Protein AF-A0A2V7JRC2-F1 (afdb_monomer)

Solvent-accessible surface area (backbone atoms only — not comparable to full-atom values): 5133 Å² total; per-residue (Å²): 144,82,77,84,82,53,69,69,59,55,54,52,52,51,52,50,49,52,60,65,66,69,73,73,82,73,81,76,73,80,75,79,74,69,79,61,99,59,65,78,39,79,42,69,69,39,74,47,77,43,64,56,98,90,39,81,75,45,77,49,73,36,70,63,45,76,41,75,75,81,78,77,81,84,128

Mean predicted aligned error: 17.09 Å

Radius of gyration: 28.75 Å; Cα contacts (8 Å, |Δi|>4): 58; chains: 1; bounding box: 28×56×69 Å

Sequence (75 aa):
MNNGTTSREIVGLCLYAVVVSSCETGIKPTAVVTAADSADQVLFNMSHYVTAEGIQRAHVLADTAYFYSPTQTAE

Foldseek 3Di:
DDDDDDPVVVVVVVVVVVVVVVPDDDPPPQPPPDQPPAAPDKDAFDWDFDDDPNHTPDIDTDRMDGHTDPPDGDD

pLDDT: mean 75.66, std 16.28, range [44.91, 96.81]

Structure (mmCIF, N/CA/C/O backbone):
data_AF-A0A2V7JRC2-F1
#
_entry.id   AF-A0A2V7JRC2-F1
#
loop_
_atom_site.group_PDB
_atom_site.id
_atom_site.type_symbol
_atom_site.label_atom_id
_atom_site.label_alt_id
_atom_site.label_comp_id
_atom_site.label_asym_id
_atom_site.label_entity_id
_atom_site.label_seq_id
_atom_site.pdbx_PDB_ins_code
_atom_site.Cartn_x
_atom_site.Cartn_y
_atom_site.Cartn_z
_atom_site.occupancy
_atom_site.B_iso_or_equiv
_atom_site.auth_seq_id
_atom_site.auth_comp_id
_atom_site.auth_asym_id
_atom_site.auth_atom_id
_atom_site.pdbx_PDB_model_num
ATOM 1 N N . MET A 1 1 ? -5.834 44.979 -56.913 1.00 44.91 1 MET A N 1
ATOM 2 C CA . MET A 1 1 ? -4.532 45.101 -56.225 1.00 44.91 1 MET A CA 1
ATOM 3 C C . MET A 1 1 ? -4.446 44.030 -55.157 1.00 44.91 1 MET A C 1
ATOM 5 O O . MET A 1 1 ? -5.029 44.191 -54.096 1.00 44.91 1 MET A O 1
ATOM 9 N N . ASN A 1 2 ? -3.755 42.935 -55.436 1.00 51.09 2 ASN A N 1
ATOM 10 C CA . ASN A 1 2 ? -3.272 42.009 -54.420 1.00 51.09 2 ASN A CA 1
ATOM 11 C C . ASN A 1 2 ? -1.965 41.426 -54.949 1.00 51.09 2 ASN A C 1
ATOM 13 O O . ASN A 1 2 ? -1.916 40.692 -55.931 1.00 51.09 2 ASN A O 1
ATOM 17 N N . ASN A 1 3 ? -0.915 41.955 -54.337 1.00 58.72 3 ASN A N 1
ATOM 18 C CA . ASN A 1 3 ? 0.476 41.925 -54.734 1.00 58.72 3 ASN A CA 1
ATOM 19 C C . ASN A 1 3 ? 1.037 40.500 -54.756 1.00 58.72 3 ASN A C 1
ATOM 21 O O . ASN A 1 3 ? 0.663 39.664 -53.936 1.00 58.72 3 ASN A O 1
ATOM 25 N N . GLY A 1 4 ? 1.959 40.262 -55.693 1.00 62.25 4 GLY A N 1
ATOM 26 C CA . GLY A 1 4 ? 2.634 38.985 -55.882 1.00 62.25 4 GLY A CA 1
ATOM 27 C C . GLY A 1 4 ? 3.269 38.475 -54.594 1.00 62.25 4 GLY A C 1
ATOM 28 O O . GLY A 1 4 ? 4.145 39.117 -54.015 1.00 62.25 4 GLY A O 1
ATOM 29 N N . THR A 1 5 ? 2.813 37.306 -54.160 1.00 61.12 5 THR A N 1
ATOM 30 C CA . THR A 1 5 ? 3.388 36.554 -53.050 1.00 61.12 5 THR A CA 1
ATOM 31 C C . THR A 1 5 ? 4.774 36.088 -53.486 1.00 61.12 5 THR A C 1
ATOM 33 O O . THR A 1 5 ? 4.925 35.242 -54.367 1.00 61.12 5 THR A O 1
ATOM 36 N N . THR A 1 6 ? 5.807 36.727 -52.948 1.00 65.81 6 THR A N 1
ATOM 37 C CA . THR A 1 6 ? 7.209 36.463 -53.266 1.00 65.81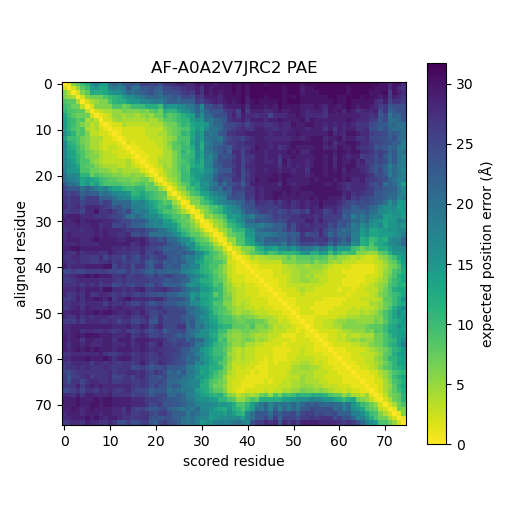 6 THR A CA 1
ATOM 38 C C . THR A 1 6 ? 7.576 35.028 -52.878 1.00 65.81 6 THR A C 1
ATOM 40 O O . THR A 1 6 ? 7.248 34.562 -51.792 1.00 65.81 6 THR A O 1
ATOM 43 N N . SER A 1 7 ? 8.304 34.328 -53.757 1.00 61.31 7 SER A N 1
ATOM 44 C CA . SER A 1 7 ? 8.726 32.920 -53.591 1.00 61.31 7 SER A CA 1
ATOM 45 C C . SER A 1 7 ? 9.373 32.612 -52.222 1.00 61.31 7 SER A C 1
ATOM 47 O O . SER A 1 7 ? 9.230 31.517 -51.687 1.00 61.31 7 SER A O 1
ATOM 49 N N . ARG A 1 8 ? 10.002 33.614 -51.591 1.00 65.50 8 ARG A N 1
ATOM 50 C CA . ARG A 1 8 ? 10.583 33.534 -50.239 1.00 65.50 8 ARG A CA 1
ATOM 51 C C . ARG A 1 8 ? 9.553 33.241 -49.137 1.00 65.50 8 ARG A C 1
ATOM 53 O O . ARG A 1 8 ? 9.855 32.457 -48.244 1.00 65.50 8 ARG A O 1
ATOM 60 N N . GLU A 1 9 ? 8.357 33.820 -49.219 1.00 66.88 9 GLU A N 1
ATOM 61 C CA . GLU A 1 9 ? 7.280 33.607 -48.237 1.00 66.88 9 GLU A CA 1
ATOM 62 C C . GLU A 1 9 ? 6.688 32.197 -48.367 1.00 66.88 9 GLU A C 1
ATOM 64 O O . GLU A 1 9 ? 6.393 31.540 -47.372 1.00 66.88 9 GLU A O 1
ATOM 69 N N . ILE A 1 10 ? 6.591 31.695 -49.603 1.00 74.75 10 ILE A N 1
ATOM 70 C CA . ILE A 1 10 ? 6.101 30.341 -49.898 1.00 74.75 10 ILE A CA 1
ATOM 71 C C . ILE A 1 10 ? 7.078 29.293 -49.354 1.00 74.75 10 ILE A C 1
ATOM 73 O O . ILE A 1 10 ? 6.658 28.337 -48.707 1.00 74.75 10 ILE A O 1
ATOM 77 N N . VAL A 1 11 ? 8.385 29.492 -49.553 1.00 80.00 11 VAL A N 1
ATOM 78 C CA . VAL A 1 11 ? 9.417 28.588 -49.019 1.00 80.00 11 VAL A CA 1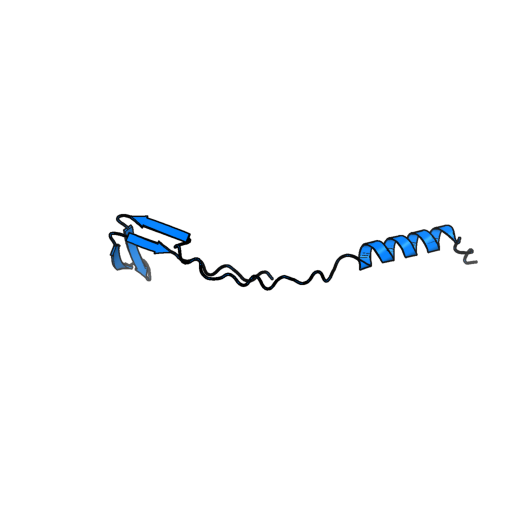
ATOM 79 C C . VAL A 1 11 ? 9.412 28.581 -47.488 1.00 80.00 11 V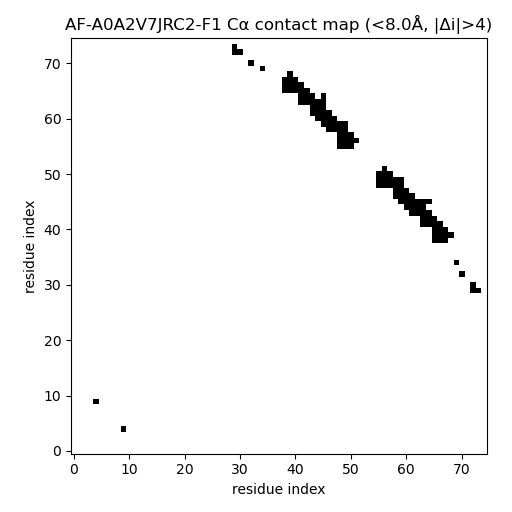AL A C 1
ATOM 81 O O . VAL A 1 11 ? 9.506 27.511 -46.887 1.00 80.00 11 VAL A O 1
ATOM 84 N N . GLY A 1 12 ? 9.244 29.747 -46.852 1.00 80.06 12 GLY A N 1
ATOM 85 C CA . GLY A 1 12 ? 9.119 29.852 -45.396 1.00 80.06 12 GLY A CA 1
ATOM 86 C C . GLY A 1 12 ? 7.893 29.114 -44.851 1.00 80.06 12 GLY A C 1
ATOM 87 O O . GLY A 1 12 ? 8.010 28.346 -43.897 1.00 80.06 12 GLY A O 1
ATOM 88 N N . LEU A 1 13 ? 6.737 29.276 -45.502 1.00 80.44 13 LEU A N 1
ATOM 89 C CA . LEU A 1 13 ? 5.500 28.586 -45.136 1.00 80.44 13 LEU A CA 1
ATOM 90 C C . LEU A 1 13 ? 5.617 27.063 -45.306 1.00 80.44 13 LEU A C 1
ATOM 92 O O . LEU A 1 13 ? 5.179 26.312 -44.437 1.00 80.44 13 LEU A O 1
ATOM 96 N N . CYS A 1 14 ? 6.246 26.600 -46.390 1.00 78.06 14 CYS A N 1
ATOM 97 C CA . CYS A 1 14 ? 6.481 25.176 -46.623 1.00 78.06 14 CYS A CA 1
ATOM 98 C C . CYS A 1 14 ? 7.430 24.567 -45.583 1.00 78.06 14 CYS A C 1
ATOM 100 O O . CYS A 1 14 ? 7.152 23.485 -45.074 1.00 78.06 14 CYS A O 1
ATOM 102 N N . LEU A 1 15 ? 8.518 25.256 -45.225 1.00 77.94 15 LEU A N 1
ATOM 103 C CA . LEU A 1 15 ? 9.440 24.793 -44.182 1.00 77.94 15 LEU A CA 1
ATOM 104 C C . LEU A 1 15 ? 8.753 24.708 -42.816 1.00 77.94 15 LEU A C 1
ATOM 106 O O . LEU A 1 15 ? 8.922 23.721 -42.103 1.00 77.94 15 LEU A O 1
ATOM 110 N N . TYR A 1 16 ? 7.933 25.704 -42.480 1.00 75.00 16 TYR A N 1
ATOM 111 C CA . TYR A 1 16 ? 7.148 25.695 -41.249 1.00 75.00 16 TYR A CA 1
ATOM 112 C C . TYR A 1 16 ? 6.141 24.534 -41.222 1.00 75.00 16 TYR A C 1
ATOM 114 O O . TYR A 1 16 ? 6.035 23.832 -40.218 1.00 75.00 16 TYR A O 1
ATOM 122 N N . ALA A 1 17 ? 5.471 24.263 -42.346 1.00 74.31 17 ALA A N 1
ATOM 123 C CA . ALA A 1 17 ? 4.553 23.133 -42.472 1.00 74.31 17 ALA A CA 1
ATOM 124 C C . ALA A 1 17 ? 5.255 21.774 -42.285 1.00 74.31 17 ALA A C 1
ATOM 126 O O . ALA A 1 17 ? 4.715 20.900 -41.607 1.00 74.31 17 ALA A O 1
ATOM 127 N N . VAL A 1 18 ? 6.474 21.606 -42.813 1.00 74.38 18 VAL A N 1
ATOM 128 C CA . VAL A 1 18 ? 7.259 20.369 -42.644 1.00 74.38 18 VAL A CA 1
ATOM 129 C C . VAL A 1 18 ? 7.624 20.146 -41.172 1.00 74.38 18 VAL A C 1
ATOM 131 O O . VAL A 1 18 ? 7.410 19.049 -40.653 1.00 74.38 18 VAL A O 1
ATOM 134 N N . VAL A 1 19 ? 8.092 21.183 -40.469 1.00 73.00 19 VAL A N 1
ATOM 135 C CA . VAL A 1 19 ? 8.472 21.083 -39.046 1.00 73.00 19 VAL A CA 1
ATOM 136 C C . VAL A 1 19 ? 7.269 20.738 -38.161 1.00 73.00 19 VAL A C 1
ATOM 138 O O . VAL A 1 19 ? 7.384 19.872 -37.297 1.00 73.00 19 VAL A O 1
ATOM 141 N N . VAL A 1 20 ? 6.099 21.338 -38.406 1.00 70.12 20 VAL A N 1
ATOM 142 C CA . VAL A 1 20 ? 4.876 21.045 -37.633 1.00 70.12 20 VAL A CA 1
ATOM 143 C C . VAL A 1 20 ? 4.325 19.646 -37.945 1.00 70.12 20 VAL A C 1
ATOM 145 O O . VAL A 1 20 ? 3.837 18.968 -37.046 1.00 70.12 20 VAL A O 1
ATOM 148 N N . SER A 1 21 ? 4.464 19.162 -39.185 1.00 65.00 21 SER A N 1
ATOM 149 C CA . SER A 1 21 ? 4.021 17.810 -39.575 1.00 65.00 21 SER A CA 1
ATOM 150 C C . SER A 1 21 ? 4.897 16.670 -39.038 1.00 65.00 21 SER A C 1
ATOM 152 O O . SER A 1 21 ? 4.495 15.512 -39.085 1.00 65.00 21 SER A O 1
ATOM 154 N N . SER A 1 22 ? 6.084 16.986 -38.511 1.00 61.31 22 SER A N 1
ATOM 155 C CA . SER A 1 22 ? 7.037 15.992 -37.997 1.00 61.31 22 SER A CA 1
ATOM 156 C C . SER A 1 22 ? 6.736 15.552 -36.559 1.00 61.31 22 SER A C 1
ATOM 158 O O . SER A 1 22 ? 7.464 14.730 -36.006 1.00 61.31 22 SER A O 1
ATOM 160 N N . CYS A 1 23 ? 5.716 16.135 -35.925 1.00 66.56 23 CYS A N 1
ATOM 161 C CA . CYS A 1 23 ? 5.507 16.043 -34.485 1.00 66.56 23 CYS A CA 1
ATOM 162 C C . CYS A 1 23 ? 4.310 15.181 -34.080 1.00 66.56 23 CYS A C 1
ATOM 164 O O . CYS A 1 23 ? 3.732 15.475 -33.049 1.00 66.56 23 CYS A O 1
ATOM 166 N N . GLU A 1 24 ? 3.937 14.129 -34.813 1.00 63.47 24 GLU A N 1
ATOM 167 C CA . GLU A 1 24 ? 3.185 13.020 -34.205 1.00 63.47 24 GLU A CA 1
ATOM 168 C C . GLU A 1 24 ? 3.363 11.705 -34.964 1.00 63.47 24 GLU A C 1
ATOM 170 O O . GLU A 1 24 ? 3.603 11.683 -36.167 1.00 63.47 24 GLU A O 1
ATOM 175 N N . THR A 1 25 ? 3.178 10.609 -34.219 1.00 61.69 25 THR A N 1
ATOM 176 C CA . THR A 1 25 ? 3.275 9.186 -34.599 1.00 61.69 25 THR A CA 1
ATOM 177 C C . THR A 1 25 ? 4.660 8.539 -34.519 1.00 61.69 25 THR A C 1
ATOM 179 O O . THR A 1 25 ? 5.065 7.739 -35.357 1.00 61.69 25 THR A O 1
ATOM 182 N N . GLY A 1 26 ? 5.356 8.769 -33.404 1.00 61.69 26 GLY A N 1
ATOM 183 C CA . GLY A 1 26 ? 6.169 7.686 -32.850 1.00 61.69 26 GLY A CA 1
ATOM 184 C C . GLY A 1 26 ? 5.242 6.557 -32.392 1.00 61.69 26 GLY A C 1
ATOM 185 O O . GLY A 1 26 ? 4.168 6.831 -31.853 1.00 61.69 26 GLY A O 1
ATOM 186 N N . ILE A 1 27 ? 5.627 5.294 -32.606 1.00 54.69 27 ILE A N 1
ATOM 187 C CA . ILE A 1 27 ? 4.963 4.158 -31.953 1.00 54.69 27 ILE A CA 1
ATOM 188 C C . ILE A 1 27 ? 4.951 4.479 -30.461 1.00 54.69 27 ILE A C 1
ATOM 190 O O . ILE A 1 27 ? 6.024 4.531 -29.864 1.00 54.69 27 ILE A O 1
ATOM 194 N N . LYS A 1 28 ? 3.772 4.713 -29.866 1.00 58.56 28 LYS A N 1
ATOM 195 C CA . LYS A 1 28 ? 3.632 4.661 -28.409 1.00 58.56 28 LYS A CA 1
ATOM 196 C C . LYS A 1 28 ? 3.978 3.226 -28.052 1.00 58.56 28 LYS A C 1
ATOM 198 O O . LYS A 1 28 ? 3.194 2.339 -28.405 1.00 58.56 28 LYS A O 1
ATOM 203 N N . PRO A 1 29 ? 5.161 2.945 -27.474 1.00 54.31 29 PRO A N 1
ATOM 204 C CA . PRO A 1 29 ? 5.481 1.585 -27.113 1.00 54.31 29 PRO A CA 1
ATOM 205 C C . PRO A 1 29 ? 4.387 1.203 -26.133 1.00 54.31 29 PRO A C 1
ATOM 207 O O . PRO A 1 29 ? 4.223 1.857 -25.103 1.00 54.31 29 PRO A O 1
ATOM 210 N N . THR A 1 30 ? 3.586 0.199 -26.482 1.00 57.75 30 THR A N 1
ATOM 211 C CA . THR A 1 30 ? 2.803 -0.477 -25.460 1.00 57.75 30 THR A CA 1
ATOM 212 C C . THR A 1 30 ? 3.853 -1.053 -24.534 1.00 57.75 30 THR A C 1
ATOM 214 O O . THR A 1 30 ? 4.499 -2.047 -24.864 1.00 57.75 30 THR A O 1
A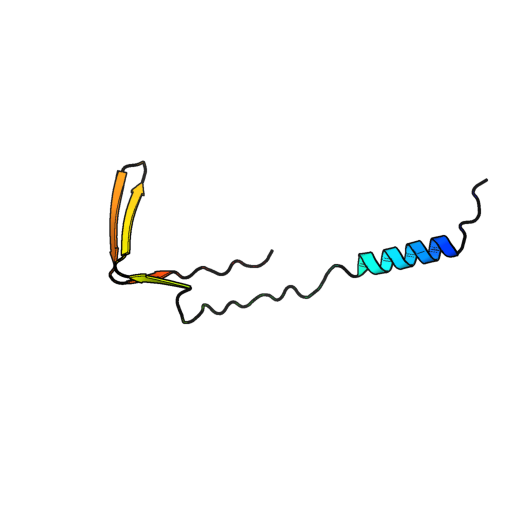TOM 217 N N . ALA A 1 31 ? 4.134 -0.335 -23.449 1.00 59.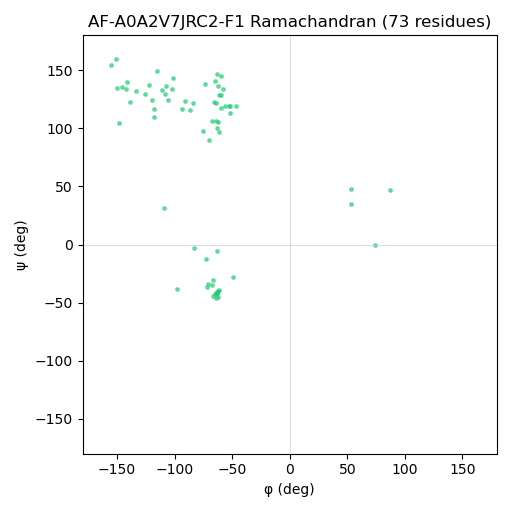50 31 ALA A N 1
ATOM 218 C CA . ALA A 1 31 ? 5.049 -0.787 -22.433 1.00 59.50 31 ALA A CA 1
ATOM 219 C C . ALA A 1 31 ? 4.401 -2.040 -21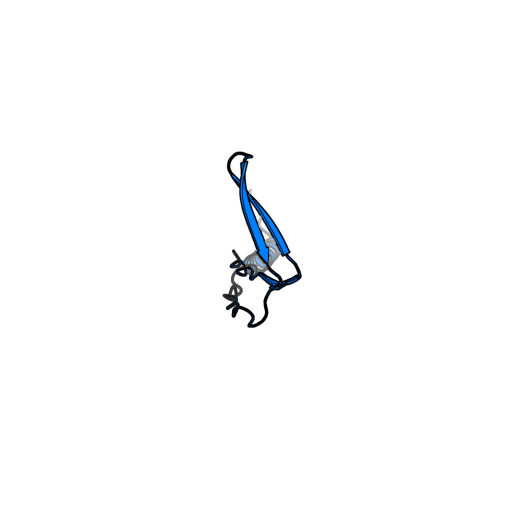.856 1.00 59.50 31 ALA A C 1
ATOM 221 O O . ALA A 1 31 ? 3.434 -1.967 -21.098 1.00 59.50 31 ALA A O 1
ATOM 222 N N . VAL A 1 32 ? 4.882 -3.200 -22.297 1.00 55.38 32 VAL A N 1
ATOM 223 C CA . VAL A 1 32 ? 4.574 -4.459 -21.639 1.00 55.38 32 VAL A CA 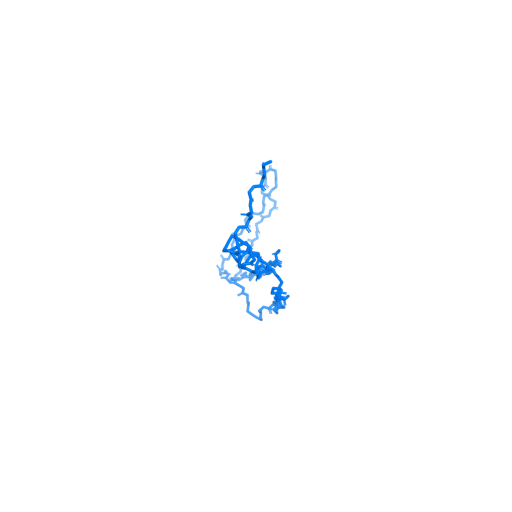1
ATOM 224 C C . VAL A 1 32 ? 5.332 -4.391 -20.332 1.00 55.38 32 VAL A C 1
ATOM 226 O O . VAL A 1 32 ? 6.510 -4.735 -20.260 1.00 55.38 32 VAL A O 1
ATOM 229 N N . VAL A 1 33 ? 4.675 -3.861 -19.309 1.00 57.97 33 VAL A N 1
ATOM 230 C CA . VAL A 1 33 ? 5.201 -3.977 -17.965 1.00 57.97 33 VAL A CA 1
ATOM 231 C C . VAL A 1 33 ? 4.924 -5.403 -17.539 1.00 57.97 33 VAL A C 1
ATOM 233 O O . VAL A 1 33 ? 3.820 -5.769 -17.140 1.00 57.97 33 VAL A O 1
ATOM 236 N N . THR A 1 34 ? 5.946 -6.235 -17.682 1.00 56.84 34 THR A N 1
ATOM 237 C CA . THR A 1 34 ? 6.032 -7.467 -16.916 1.00 56.84 34 THR A CA 1
ATOM 238 C C . THR A 1 34 ? 5.960 -7.059 -15.453 1.00 56.84 34 THR A C 1
ATOM 240 O O . THR A 1 34 ? 6.808 -6.276 -15.017 1.00 56.84 34 THR A O 1
ATOM 243 N N . ALA A 1 35 ? 4.942 -7.525 -14.722 1.00 57.59 35 ALA A N 1
ATOM 244 C CA . ALA A 1 35 ? 4.923 -7.384 -13.271 1.00 57.59 35 ALA A CA 1
ATOM 245 C C . ALA A 1 35 ? 6.303 -7.817 -12.772 1.00 57.59 35 ALA A C 1
ATOM 247 O O . ALA A 1 35 ? 6.748 -8.917 -13.101 1.00 57.59 35 ALA A O 1
ATOM 248 N N . ALA A 1 36 ? 7.030 -6.914 -12.117 1.00 59.31 36 ALA A N 1
ATOM 249 C CA . ALA A 1 36 ? 8.342 -7.263 -11.617 1.00 59.31 36 ALA A CA 1
ATOM 250 C C . ALA A 1 36 ? 8.166 -8.455 -10.664 1.00 59.31 36 ALA A C 1
ATOM 252 O O . ALA A 1 36 ? 7.289 -8.436 -9.799 1.00 59.31 36 ALA A O 1
ATOM 253 N N . ASP A 1 37 ? 9.009 -9.483 -10.796 1.00 63.56 37 ASP A N 1
ATOM 254 C CA . ASP A 1 37 ? 9.031 -10.607 -9.845 1.00 63.56 37 ASP A CA 1
ATOM 255 C C . ASP A 1 37 ? 9.428 -10.141 -8.421 1.00 63.56 37 ASP A C 1
ATOM 257 O O . ASP A 1 37 ? 9.390 -10.906 -7.457 1.00 63.56 37 ASP A O 1
ATOM 261 N N . SER A 1 38 ? 9.789 -8.861 -8.278 1.00 72.38 38 SER A N 1
ATOM 262 C CA . SER A 1 38 ? 10.000 -8.129 -7.034 1.00 72.38 38 SER A CA 1
ATOM 263 C C . SER A 1 38 ? 8.872 -7.127 -6.773 1.00 72.38 38 SER A C 1
ATOM 265 O O . SER A 1 38 ? 8.498 -6.372 -7.666 1.00 72.38 38 SER A O 1
ATOM 267 N N . ALA A 1 39 ? 8.389 -7.059 -5.531 1.00 83.19 39 ALA A N 1
ATOM 268 C CA . ALA A 1 39 ? 7.451 -6.020 -5.103 1.00 83.19 39 ALA A CA 1
ATOM 269 C C . ALA A 1 39 ? 8.039 -4.610 -5.269 1.00 83.19 39 ALA A C 1
ATOM 271 O O . ALA A 1 39 ? 9.227 -4.405 -5.013 1.00 83.19 39 ALA A O 1
ATOM 272 N N . ASP A 1 40 ? 7.195 -3.636 -5.622 1.00 85.38 40 ASP A N 1
ATOM 273 C CA . ASP A 1 40 ? 7.596 -2.226 -5.725 1.00 85.38 40 ASP A CA 1
ATOM 274 C C . ASP A 1 40 ? 7.937 -1.646 -4.350 1.00 85.38 40 ASP A C 1
ATOM 276 O O . ASP A 1 40 ? 8.846 -0.827 -4.205 1.00 85.38 40 ASP A O 1
ATOM 280 N N . GLN A 1 41 ? 7.213 -2.090 -3.320 1.00 89.38 41 GLN A N 1
ATOM 281 C CA . GLN A 1 41 ? 7.485 -1.725 -1.939 1.00 89.38 41 GLN A CA 1
ATOM 282 C C . GLN A 1 41 ? 7.268 -2.908 -0.998 1.00 89.38 41 GLN A C 1
ATOM 284 O O . GLN A 1 41 ? 6.302 -3.664 -1.111 1.00 89.38 41 GLN A O 1
ATOM 289 N N . VAL A 1 42 ? 8.166 -3.020 -0.019 1.00 91.44 42 VAL A N 1
ATOM 290 C CA . VAL A 1 42 ? 8.088 -3.986 1.077 1.00 91.44 42 VAL A CA 1
ATOM 291 C C . VAL A 1 42 ? 8.036 -3.215 2.392 1.00 91.44 42 VAL A C 1
ATOM 293 O O . VAL A 1 42 ? 8.910 -2.393 2.664 1.00 91.44 42 VAL A O 1
ATOM 296 N N . LEU A 1 43 ? 7.012 -3.462 3.206 1.00 92.69 43 LEU A N 1
ATOM 297 C CA . LEU A 1 43 ? 6.894 -2.916 4.559 1.00 92.69 43 LEU A CA 1
ATOM 298 C C . LEU A 1 43 ? 7.043 -4.035 5.577 1.00 92.69 43 LEU A C 1
ATOM 300 O O . LEU A 1 43 ? 6.382 -5.060 5.452 1.00 92.69 43 LEU A O 1
ATOM 304 N N . PHE A 1 44 ? 7.858 -3.814 6.604 1.00 95.62 44 PHE A N 1
ATOM 305 C CA . PHE A 1 44 ? 8.020 -4.739 7.723 1.00 95.62 44 PHE A CA 1
ATOM 306 C C . PHE A 1 44 ? 7.230 -4.253 8.933 1.00 95.62 44 PHE A C 1
ATOM 308 O O . PHE A 1 44 ? 7.172 -3.050 9.191 1.00 95.62 44 PHE A O 1
ATOM 315 N N . ASN A 1 45 ? 6.651 -5.191 9.682 1.00 95.75 45 ASN A N 1
ATOM 316 C CA . ASN A 1 45 ? 5.874 -4.924 10.893 1.00 95.75 45 ASN A CA 1
ATOM 317 C C . ASN A 1 45 ? 4.749 -3.887 10.656 1.00 95.75 45 ASN A C 1
ATOM 319 O O . ASN A 1 45 ? 4.604 -2.901 11.384 1.00 95.75 45 ASN A O 1
ATOM 323 N N . MET A 1 46 ? 3.988 -4.096 9.578 1.00 95.56 46 MET A N 1
ATOM 324 C CA . MET A 1 46 ? 2.923 -3.223 9.097 1.00 95.56 46 MET A CA 1
ATOM 325 C C . MET A 1 46 ? 1.679 -3.314 9.984 1.00 95.56 46 MET A C 1
ATOM 327 O O . MET A 1 46 ? 1.239 -4.392 10.380 1.00 95.56 46 MET A O 1
ATOM 331 N N . SER A 1 47 ? 1.087 -2.152 10.254 1.00 95.62 47 SER A N 1
ATOM 332 C CA . SER A 1 47 ? -0.168 -2.008 10.980 1.00 95.62 47 SER A CA 1
ATOM 333 C C . SER A 1 47 ? -1.025 -0.943 10.305 1.00 95.62 47 SER A C 1
ATOM 335 O O . SER A 1 47 ? -0.606 0.211 10.203 1.00 95.62 47 SER A O 1
ATOM 337 N N . HIS A 1 48 ? -2.236 -1.303 9.889 1.00 94.69 48 HIS A N 1
ATOM 338 C CA . HIS A 1 48 ? -3.172 -0.397 9.234 1.00 94.69 48 HIS A CA 1
ATOM 339 C C . HIS A 1 48 ? -4.580 -0.504 9.824 1.00 94.69 48 HIS A C 1
ATOM 341 O O . HIS A 1 48 ? -5.134 -1.591 9.988 1.00 94.69 48 HIS A O 1
ATOM 347 N N . TYR A 1 49 ? -5.184 0.643 10.120 1.00 96.38 49 TYR A N 1
ATOM 348 C CA . TYR A 1 49 ? -6.558 0.725 10.596 1.00 96.38 49 TYR A CA 1
ATOM 349 C C . TYR A 1 49 ? -7.506 0.951 9.425 1.00 96.38 49 TYR A C 1
ATOM 351 O O . TYR A 1 49 ? -7.463 1.996 8.782 1.00 96.38 49 TYR A O 1
ATOM 359 N N . VAL A 1 50 ? -8.393 -0.011 9.184 1.00 95.62 50 VAL A N 1
ATOM 360 C CA . VAL A 1 50 ? -9.447 0.115 8.177 1.00 95.62 50 VAL A CA 1
ATOM 361 C C . VAL A 1 50 ? -10.637 0.790 8.836 1.00 95.62 50 VAL A C 1
ATOM 363 O O . VAL A 1 50 ? -11.232 0.236 9.763 1.00 95.62 50 VAL A O 1
ATOM 366 N N . THR A 1 51 ? -10.988 1.981 8.365 1.00 96.81 51 THR A N 1
ATOM 367 C CA . THR A 1 51 ? -12.129 2.759 8.854 1.00 96.81 51 THR A CA 1
ATOM 368 C C . THR A 1 51 ? -13.185 2.911 7.760 1.00 96.81 51 THR A C 1
ATOM 370 O O . THR 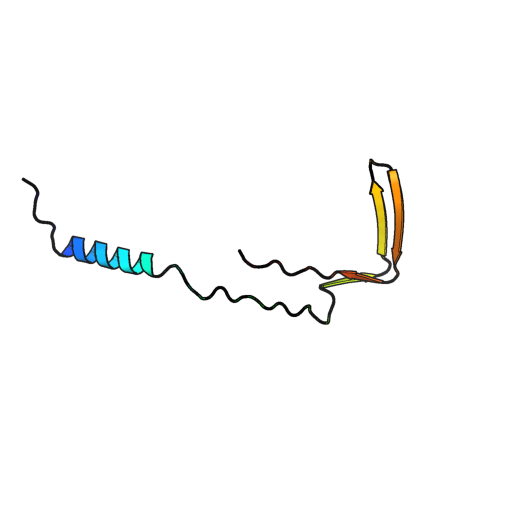A 1 51 ? -12.875 2.922 6.571 1.00 96.81 51 THR A O 1
ATOM 373 N N . ALA A 1 52 ? -14.451 2.997 8.162 1.00 96.25 52 ALA A N 1
ATOM 374 C CA . ALA A 1 52 ? -15.569 3.354 7.292 1.00 96.25 52 ALA A CA 1
ATOM 375 C C . ALA A 1 52 ? -16.538 4.226 8.091 1.00 96.25 52 ALA A C 1
ATOM 377 O O . ALA A 1 52 ? -16.830 3.904 9.244 1.00 96.25 52 ALA A O 1
ATOM 378 N N . GLU A 1 53 ? -17.004 5.332 7.505 1.00 95.19 53 GLU A N 1
ATOM 379 C CA . GLU A 1 53 ? -17.889 6.296 8.185 1.00 95.19 53 GLU A CA 1
ATOM 380 C C . GLU A 1 53 ? -17.329 6.790 9.537 1.00 95.19 53 GLU A C 1
ATOM 382 O O . GLU A 1 53 ? -18.054 6.973 10.511 1.00 95.19 53 GLU A O 1
ATOM 387 N N . GLY A 1 54 ? -16.003 6.941 9.638 1.00 92.88 54 GLY A N 1
ATOM 388 C CA . GLY A 1 54 ? -15.327 7.359 10.874 1.00 92.88 54 GLY A CA 1
ATOM 389 C C . GLY A 1 54 ? -15.240 6.288 11.971 1.00 92.88 54 GLY A C 1
ATOM 390 O O . GLY A 1 54 ? -14.640 6.543 13.013 1.00 92.88 54 GLY A O 1
ATOM 391 N N . ILE A 1 55 ? -15.774 5.084 11.745 1.00 94.69 55 ILE A N 1
ATOM 392 C CA . ILE A 1 55 ? -15.697 3.958 12.683 1.00 94.69 55 ILE A CA 1
ATOM 393 C C . ILE A 1 55 ? -14.623 2.978 12.214 1.00 94.69 55 ILE A C 1
ATOM 395 O O . ILE A 1 55 ? -14.575 2.587 11.045 1.00 94.69 55 ILE A O 1
ATOM 399 N N . GLN A 1 56 ? -13.769 2.537 13.136 1.00 95.50 56 GLN A N 1
ATOM 400 C CA . GLN A 1 56 ? -12.816 1.468 12.864 1.00 95.50 56 GLN A CA 1
ATOM 401 C C . GLN A 1 56 ? -13.553 0.148 12.608 1.00 95.50 56 GLN A C 1
ATOM 403 O O . GLN A 1 56 ? -14.309 -0.340 13.444 1.00 95.50 56 GLN A O 1
ATOM 408 N N . ARG A 1 57 ? -13.315 -0.436 11.434 1.00 96.06 57 ARG A N 1
ATOM 409 C CA . ARG A 1 57 ? -13.894 -1.709 10.989 1.00 96.06 57 ARG A CA 1
ATOM 410 C C . ARG A 1 57 ? -12.933 -2.866 11.213 1.00 96.06 57 ARG A C 1
ATOM 412 O O . ARG A 1 57 ? -13.373 -3.946 11.587 1.00 96.06 57 ARG A O 1
ATOM 419 N N . ALA A 1 58 ? -11.641 -2.641 10.987 1.00 96.31 58 ALA A N 1
ATOM 420 C CA . ALA A 1 58 ? -10.617 -3.655 11.193 1.00 96.31 58 ALA A CA 1
ATOM 421 C C . ALA A 1 58 ? -9.266 -3.039 11.562 1.00 96.31 58 ALA A C 1
ATOM 423 O O . ALA A 1 58 ? -8.979 -1.871 11.289 1.00 96.31 58 ALA A O 1
ATOM 424 N N . HIS A 1 59 ? -8.423 -3.864 12.171 1.00 95.56 59 HIS A N 1
ATOM 425 C CA . HIS A 1 59 ? -7.007 -3.599 12.364 1.00 95.56 59 HIS A CA 1
ATOM 426 C C . HIS A 1 59 ? -6.235 -4.680 11.616 1.00 95.56 59 HIS A C 1
ATOM 428 O O . HIS A 1 59 ? -6.296 -5.853 11.974 1.00 95.56 59 HIS A O 1
ATOM 434 N N . VAL A 1 60 ? -5.581 -4.290 10.529 1.00 93.81 60 VAL A N 1
ATOM 435 C CA . VAL A 1 60 ? -4.764 -5.176 9.705 1.00 93.81 60 VAL A CA 1
ATOM 436 C C . VAL A 1 60 ? -3.340 -5.118 10.235 1.00 93.81 60 VAL A C 1
ATOM 438 O O . VAL A 1 60 ? -2.758 -4.039 10.322 1.00 93.81 60 VAL A O 1
ATOM 441 N N . LEU A 1 61 ? -2.797 -6.277 10.587 1.00 96.00 61 LEU A N 1
ATOM 442 C CA . LEU A 1 61 ? -1.428 -6.452 11.056 1.00 96.00 61 LEU A CA 1
ATOM 443 C C . LEU A 1 61 ? -0.721 -7.444 10.137 1.00 96.00 61 LEU A C 1
ATOM 445 O O . LEU A 1 61 ? -1.308 -8.462 9.766 1.00 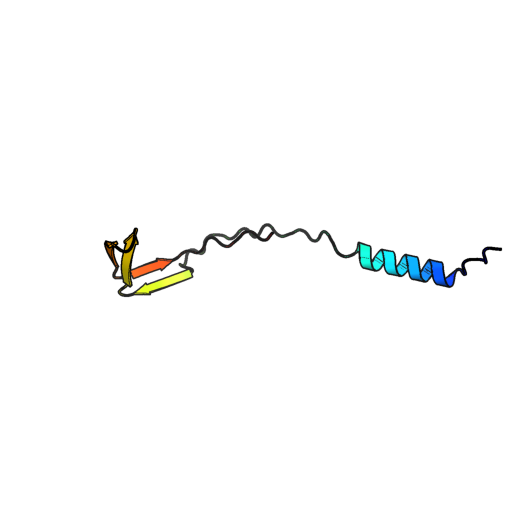96.00 61 LEU A O 1
ATOM 449 N N . ALA A 1 62 ? 0.524 -7.151 9.775 1.00 95.12 62 ALA A N 1
ATOM 450 C CA . ALA A 1 62 ? 1.351 -8.050 8.984 1.00 95.12 62 ALA A CA 1
ATOM 451 C C . ALA A 1 62 ? 2.833 -7.865 9.314 1.00 95.12 62 ALA A C 1
ATOM 453 O O . ALA A 1 62 ? 3.337 -6.744 9.324 1.00 95.12 62 ALA A O 1
ATOM 454 N N . ASP A 1 63 ? 3.562 -8.965 9.490 1.00 96.62 63 ASP A N 1
ATOM 455 C CA . ASP A 1 63 ? 5.018 -8.910 9.677 1.00 96.62 63 ASP A CA 1
ATOM 456 C C . ASP A 1 63 ? 5.726 -8.412 8.415 1.00 96.62 63 ASP A C 1
ATOM 458 O O . ASP A 1 63 ? 6.767 -7.759 8.485 1.00 96.62 63 ASP A O 1
ATOM 462 N N . THR A 1 64 ? 5.162 -8.690 7.239 1.00 93.50 64 THR A N 1
ATOM 463 C CA . THR A 1 64 ? 5.635 -8.157 5.961 1.00 93.50 64 THR A CA 1
ATOM 464 C C . THR A 1 64 ? 4.461 -7.915 5.015 1.00 93.50 64 THR A C 1
ATOM 466 O O . THR A 1 64 ? 3.580 -8.764 4.889 1.00 93.50 64 THR A O 1
ATOM 469 N N . ALA A 1 65 ? 4.446 -6.765 4.342 1.00 92.56 65 ALA A N 1
ATOM 470 C CA . ALA A 1 65 ? 3.457 -6.405 3.333 1.00 92.56 65 ALA A CA 1
ATOM 471 C C . ALA A 1 65 ? 4.147 -6.014 2.021 1.00 92.56 65 ALA A C 1
ATOM 473 O O . ALA A 1 65 ? 5.048 -5.175 2.020 1.00 92.56 65 ALA A O 1
ATOM 474 N N . TYR A 1 66 ? 3.700 -6.615 0.918 1.00 90.19 66 TYR A N 1
ATOM 475 C CA . TYR A 1 66 ? 4.210 -6.377 -0.431 1.00 90.19 66 TYR A CA 1
ATOM 476 C C . TYR A 1 66 ? 3.199 -5.549 -1.220 1.00 90.19 66 TYR A C 1
ATOM 478 O O . TYR A 1 66 ? 2.038 -5.942 -1.341 1.00 90.19 66 TYR A O 1
ATOM 486 N N . PHE A 1 67 ? 3.635 -4.413 -1.752 1.00 87.38 67 PHE A N 1
ATOM 487 C CA . PHE A 1 67 ? 2.822 -3.550 -2.598 1.00 87.38 67 PHE A CA 1
ATOM 488 C C . PHE A 1 67 ? 3.309 -3.651 -4.035 1.00 87.38 67 PHE A C 1
ATOM 490 O O . PHE A 1 67 ? 4.499 -3.495 -4.309 1.00 87.38 67 PHE A O 1
ATOM 497 N N . TYR A 1 68 ? 2.354 -3.896 -4.925 1.00 85.06 68 TYR A N 1
ATOM 498 C CA . TYR A 1 68 ? 2.544 -3.934 -6.365 1.00 85.06 68 TYR A CA 1
ATOM 499 C C . TYR A 1 68 ? 1.674 -2.833 -6.969 1.00 85.06 68 TYR A C 1
ATOM 501 O O . TYR A 1 68 ? 0.449 -2.853 -6.823 1.00 85.06 68 TYR A O 1
ATOM 509 N N . SER A 1 69 ? 2.295 -1.849 -7.603 1.00 77.38 69 SER A N 1
ATOM 510 C CA . SER A 1 69 ? 1.595 -0.818 -8.354 1.00 77.38 69 SER A CA 1
ATOM 511 C C . SER A 1 69 ? 1.321 -1.361 -9.754 1.00 77.38 69 SER A C 1
ATOM 513 O O . SER A 1 69 ? 2.269 -1.704 -10.460 1.00 77.38 69 SER A O 1
ATOM 515 N N . PRO A 1 70 ? 0.056 -1.435 -10.209 1.00 67.19 70 PRO A N 1
ATOM 516 C CA . PRO A 1 70 ? -0.197 -1.650 -11.621 1.00 67.19 70 PRO A CA 1
ATOM 517 C C . PRO A 1 70 ? 0.361 -0.427 -12.349 1.00 67.19 70 PRO A C 1
ATOM 519 O O . PRO A 1 70 ? -0.174 0.676 -12.245 1.00 67.19 70 PRO A O 1
ATOM 522 N N . THR A 1 71 ? 1.491 -0.600 -13.025 1.00 60.09 71 THR A N 1
ATOM 523 C CA . THR A 1 71 ? 2.093 0.439 -13.856 1.00 60.09 71 THR A CA 1
ATOM 524 C C . THR A 1 71 ? 1.052 0.978 -14.823 1.00 60.09 71 THR A C 1
ATOM 526 O O . THR A 1 71 ? 0.485 0.242 -15.632 1.00 60.09 71 THR A O 1
ATOM 529 N N . GLN A 1 72 ? 0.788 2.269 -14.683 1.00 53.06 72 GLN A N 1
ATOM 530 C CA . GLN A 1 72 ? -0.217 3.005 -15.423 1.00 53.06 72 GLN A CA 1
ATOM 531 C C . GLN A 1 72 ? 0.107 2.966 -16.924 1.00 53.06 72 GLN A C 1
ATOM 533 O O . GLN A 1 72 ? 1.228 3.260 -17.339 1.00 53.06 72 GLN A O 1
ATOM 538 N N . THR A 1 73 ? -0.877 2.575 -17.733 1.00 54.97 73 THR A N 1
ATOM 539 C CA . THR A 1 73 ? -0.823 2.673 -19.193 1.00 54.97 73 THR A CA 1
ATOM 540 C C . THR A 1 73 ? -0.642 4.138 -19.589 1.00 54.97 73 THR A C 1
ATOM 542 O O . THR A 1 73 ? -1.385 4.994 -19.117 1.00 54.97 73 THR A O 1
ATOM 545 N N . ALA A 1 74 ? 0.355 4.419 -20.430 1.00 48.19 74 ALA A N 1
ATOM 546 C CA . ALA A 1 74 ? 0.588 5.747 -20.983 1.00 48.19 74 ALA A CA 1
ATOM 547 C C . ALA A 1 74 ? -0.600 6.163 -21.867 1.00 48.19 74 ALA A C 1
ATOM 549 O O . ALA A 1 74 ? -0.914 5.452 -22.825 1.00 48.19 74 ALA A O 1
ATOM 550 N N . GLU A 1 75 ? -1.247 7.286 -21.538 1.00 49.38 75 GLU A N 1
ATOM 551 C CA . GLU A 1 75 ? -2.225 7.943 -22.418 1.00 49.38 75 GLU A CA 1
ATOM 552 C C . GLU A 1 75 ? -1.554 8.526 -23.655 1.00 49.38 75 GLU A C 1
ATOM 554 O O . GLU A 1 75 ? -0.429 9.084 -23.588 1.00 49.38 75 GLU A O 1
#

Secondary structure (DSSP, 8-state):
------HHHHHHHHHHHHHHHTSS---------PPPSS-SEEEEEEEEEEEETTEEEEEEEEEEEEE---PPPP-